Protein AF-A0A249MZB8-F1 (afdb_monomer_lite)

Structure (mmCIF, N/CA/C/O backbone):
data_AF-A0A249MZB8-F1
#
_entry.id   AF-A0A249MZB8-F1
#
loop_
_atom_site.group_PDB
_atom_site.id
_atom_site.type_symbol
_atom_site.label_atom_id
_atom_site.label_alt_id
_atom_site.label_comp_id
_atom_site.label_asym_id
_atom_site.label_entity_id
_atom_site.label_seq_id
_atom_site.pdbx_PDB_ins_code
_atom_site.Cartn_x
_atom_site.Cartn_y
_atom_site.Cartn_z
_atom_site.occupancy
_atom_site.B_iso_or_equiv
_atom_site.auth_seq_id
_atom_site.auth_comp_id
_atom_site.auth_asym_id
_atom_site.auth_atom_id
_atom_site.pdbx_PDB_model_num
ATOM 1 N N . MET A 1 1 ? 25.191 -8.318 -13.573 1.00 64.50 1 MET A N 1
ATOM 2 C CA . MET A 1 1 ? 24.001 -7.507 -13.272 1.00 64.50 1 MET A CA 1
ATOM 3 C C . MET A 1 1 ? 24.484 -6.423 -12.344 1.00 64.50 1 MET A C 1
ATOM 5 O O . MET A 1 1 ? 25.086 -6.789 -11.338 1.00 64.50 1 MET A O 1
ATOM 9 N N . ASP A 1 2 ? 24.345 -5.159 -12.721 1.00 87.06 2 ASP A N 1
ATOM 10 C CA . ASP A 1 2 ? 24.651 -4.084 -11.783 1.00 87.06 2 ASP A CA 1
ATOM 11 C C . ASP A 1 2 ? 23.528 -3.953 -10.732 1.00 87.06 2 ASP A C 1
ATOM 13 O O . ASP A 1 2 ? 22.455 -4.550 -10.863 1.00 87.06 2 ASP A O 1
ATOM 17 N N . GLU A 1 3 ? 23.817 -3.272 -9.625 1.00 85.56 3 GLU A N 1
ATOM 18 C CA . GLU A 1 3 ? 22.873 -3.141 -8.506 1.00 85.56 3 GLU A CA 1
ATOM 19 C C . GLU A 1 3 ? 21.648 -2.291 -8.891 1.00 85.56 3 GLU A C 1
ATOM 21 O O . GLU A 1 3 ? 20.539 -2.565 -8.439 1.00 85.56 3 GLU A O 1
ATOM 26 N N . ALA A 1 4 ? 21.819 -1.324 -9.797 1.00 84.50 4 ALA A N 1
ATOM 27 C CA . ALA A 1 4 ? 20.745 -0.451 -10.266 1.00 84.50 4 ALA A CA 1
ATOM 28 C C . ALA A 1 4 ? 19.717 -1.212 -11.127 1.00 84.50 4 ALA A C 1
ATOM 30 O O . ALA A 1 4 ? 18.508 -1.053 -10.956 1.00 84.50 4 ALA A O 1
ATOM 31 N N . ASP A 1 5 ? 20.182 -2.113 -11.991 1.00 89.62 5 ASP A N 1
ATOM 32 C CA . ASP A 1 5 ? 19.367 -3.036 -12.783 1.00 89.62 5 ASP A CA 1
ATOM 33 C C . ASP A 1 5 ? 18.577 -4.007 -11.898 1.00 89.62 5 ASP A C 1
ATOM 35 O O . ASP A 1 5 ? 17.507 -4.499 -12.279 1.00 89.62 5 ASP A O 1
ATOM 39 N N . ARG A 1 6 ? 19.125 -4.356 -10.728 1.00 88.69 6 ARG A N 1
ATOM 40 C CA . ARG A 1 6 ? 18.420 -5.176 -9.742 1.00 88.69 6 ARG A CA 1
ATOM 41 C C . ARG A 1 6 ? 17.300 -4.376 -9.094 1.00 88.69 6 ARG A C 1
ATOM 43 O O . ARG A 1 6 ? 16.169 -4.856 -9.070 1.00 88.69 6 ARG A O 1
ATOM 50 N N . GLU A 1 7 ? 17.616 -3.185 -8.596 1.00 87.12 7 GLU A N 1
ATOM 51 C CA . GLU A 1 7 ? 16.673 -2.293 -7.919 1.00 87.12 7 GLU A CA 1
ATOM 52 C C . GLU A 1 7 ? 15.494 -1.935 -8.833 1.00 87.12 7 GLU A C 1
ATOM 54 O O . GLU A 1 7 ? 14.340 -2.143 -8.460 1.00 87.12 7 GLU A O 1
ATOM 59 N N . CYS A 1 8 ? 15.772 -1.561 -10.086 1.00 88.69 8 CYS A N 1
ATOM 60 C CA . CYS A 1 8 ? 14.745 -1.263 -11.085 1.00 88.69 8 CYS A CA 1
ATOM 61 C C . CYS A 1 8 ? 13.792 -2.448 -11.329 1.00 88.69 8 CYS A C 1
ATOM 63 O O . CYS A 1 8 ? 12.574 -2.278 -11.407 1.00 88.69 8 CYS A O 1
ATOM 65 N N . ARG A 1 9 ? 14.321 -3.677 -11.408 1.00 91.69 9 ARG A N 1
ATOM 66 C CA . ARG A 1 9 ? 13.489 -4.876 -11.600 1.00 91.69 9 ARG A CA 1
ATOM 67 C C . ARG A 1 9 ? 12.678 -5.252 -10.368 1.00 91.69 9 ARG A C 1
ATOM 69 O O . ARG A 1 9 ? 11.570 -5.763 -10.521 1.00 91.69 9 ARG A O 1
ATOM 76 N N . VAL A 1 10 ? 13.213 -5.022 -9.171 1.00 92.69 10 VAL A N 1
ATOM 77 C CA . VAL A 1 10 ? 12.468 -5.220 -7.922 1.00 92.69 10 VAL A CA 1
ATOM 78 C C . VAL A 1 10 ? 11.310 -4.229 -7.842 1.00 92.69 10 VAL A C 1
ATOM 80 O O . VAL A 1 10 ? 10.193 -4.642 -7.545 1.00 92.69 10 VAL A O 1
ATOM 83 N N . ASP A 1 11 ? 11.538 -2.961 -8.181 1.00 91.12 11 ASP A N 1
ATOM 84 C CA . ASP A 1 11 ? 10.483 -1.944 -8.201 1.00 91.12 11 ASP A CA 1
ATOM 85 C C . ASP A 1 11 ? 9.375 -2.263 -9.207 1.00 91.12 11 ASP A C 1
ATOM 87 O O . ASP A 1 11 ? 8.189 -2.138 -8.885 1.00 91.12 11 ASP A O 1
ATOM 91 N N . GLU A 1 12 ? 9.735 -2.738 -10.399 1.00 93.38 12 GLU A N 1
ATOM 92 C CA . GLU A 1 12 ? 8.745 -3.163 -11.388 1.00 93.38 12 GLU A CA 1
ATOM 93 C C . GLU A 1 12 ? 7.951 -4.390 -10.915 1.00 93.38 12 GLU A C 1
ATOM 95 O O . GLU A 1 12 ? 6.727 -4.432 -11.058 1.00 93.38 12 GLU A O 1
ATOM 100 N N . ALA A 1 13 ? 8.613 -5.371 -10.292 1.00 95.56 13 ALA A N 1
ATOM 101 C CA . ALA A 1 13 ? 7.932 -6.526 -9.712 1.00 95.56 13 ALA A CA 1
ATOM 102 C C . ALA A 1 13 ? 6.958 -6.107 -8.601 1.00 95.56 13 ALA A C 1
ATOM 104 O O . ALA A 1 13 ? 5.813 -6.557 -8.592 1.00 95.56 13 ALA A O 1
ATOM 105 N N . LEU A 1 14 ? 7.378 -5.206 -7.707 1.00 95.56 14 LEU A N 1
ATOM 106 C CA . LEU A 1 14 ? 6.521 -4.652 -6.660 1.00 95.56 14 LEU A CA 1
ATOM 107 C C . LEU A 1 14 ? 5.306 -3.948 -7.265 1.00 95.56 14 LEU A C 1
ATOM 109 O O . LEU A 1 14 ? 4.183 -4.239 -6.869 1.00 95.56 14 LEU A O 1
ATOM 113 N N . ARG A 1 15 ? 5.489 -3.101 -8.283 1.00 95.19 15 ARG A N 1
ATOM 114 C CA . ARG A 1 15 ? 4.375 -2.442 -8.984 1.00 95.19 15 ARG A CA 1
ATOM 115 C C . ARG A 1 15 ? 3.352 -3.445 -9.527 1.00 95.19 15 ARG A C 1
ATOM 117 O O . ARG A 1 15 ? 2.149 -3.229 -9.389 1.00 95.19 15 ARG A O 1
ATOM 124 N N . LEU A 1 16 ? 3.806 -4.532 -10.148 1.00 95.94 16 LEU A N 1
ATOM 125 C CA . LEU A 1 16 ? 2.912 -5.561 -10.689 1.00 95.94 16 LEU A CA 1
ATOM 126 C C . LEU A 1 16 ? 2.178 -6.328 -9.585 1.00 95.94 16 LEU A C 1
ATOM 128 O O . LEU A 1 16 ? 0.971 -6.543 -9.696 1.00 95.94 16 LEU A O 1
ATOM 132 N N . LEU A 1 17 ? 2.882 -6.707 -8.518 1.00 96.81 17 LEU A N 1
ATOM 133 C CA . LEU A 1 17 ? 2.304 -7.442 -7.392 1.00 96.81 17 LEU A CA 1
ATOM 134 C C . LEU A 1 17 ? 1.264 -6.612 -6.635 1.00 96.81 17 LEU A C 1
ATOM 136 O O . LEU A 1 17 ? 0.203 -7.129 -6.308 1.00 96.81 17 LEU A O 1
ATOM 140 N N . GLU A 1 18 ? 1.527 -5.328 -6.411 1.00 95.31 18 GLU A N 1
ATOM 141 C CA . GLU A 1 18 ? 0.603 -4.410 -5.735 1.00 95.31 18 GLU A CA 1
ATOM 142 C C . GLU A 1 18 ? -0.705 -4.219 -6.516 1.00 95.31 18 GLU A C 1
ATOM 144 O O . GLU A 1 18 ? -1.810 -4.229 -5.962 1.00 95.31 18 GLU A O 1
ATOM 149 N N . ARG A 1 19 ? -0.593 -4.092 -7.843 1.00 92.88 19 ARG A N 1
ATOM 150 C CA . ARG A 1 19 ? -1.758 -4.013 -8.732 1.00 92.88 19 ARG A CA 1
ATOM 151 C C . ARG A 1 19 ? -2.531 -5.323 -8.755 1.00 92.88 19 ARG A C 1
ATOM 153 O O . ARG A 1 19 ? -3.756 -5.295 -8.713 1.00 92.88 19 ARG A O 1
ATOM 160 N N . ALA A 1 20 ? -1.833 -6.457 -8.796 1.00 94.94 20 ALA A N 1
ATOM 161 C CA . ALA A 1 20 ? -2.469 -7.765 -8.712 1.00 94.94 20 ALA A CA 1
ATOM 162 C C . ALA A 1 20 ? -3.206 -7.935 -7.376 1.00 94.94 20 ALA A C 1
ATOM 164 O O . ALA A 1 20 ? -4.360 -8.351 -7.381 1.00 94.94 20 ALA A O 1
ATOM 165 N N . LEU A 1 21 ? -2.584 -7.540 -6.261 1.00 94.75 21 LEU A N 1
ATOM 166 C CA . LEU A 1 21 ? -3.178 -7.608 -4.928 1.00 94.75 21 LEU A CA 1
ATOM 167 C C . LEU A 1 21 ? -4.480 -6.801 -4.868 1.00 94.75 21 LEU A C 1
ATOM 169 O O . LEU A 1 21 ? -5.501 -7.320 -4.438 1.00 94.75 21 LEU A O 1
ATOM 173 N N . THR A 1 22 ? -4.476 -5.580 -5.408 1.00 89.38 22 THR A N 1
ATOM 174 C CA . THR A 1 22 ? -5.670 -4.716 -5.466 1.00 89.38 22 THR A CA 1
ATOM 175 C C . THR A 1 22 ? -6.832 -5.340 -6.251 1.00 89.38 22 THR A C 1
ATOM 177 O O . THR A 1 22 ? -7.986 -5.031 -5.973 1.00 89.38 22 THR A O 1
ATOM 180 N N . LEU A 1 23 ? -6.550 -6.205 -7.231 1.00 90.38 23 LEU A N 1
ATOM 181 C CA . LEU A 1 23 ? -7.574 -6.871 -8.045 1.00 90.38 23 LEU A CA 1
ATOM 182 C C . LEU A 1 23 ? -8.126 -8.151 -7.409 1.00 90.38 23 LEU A C 1
ATOM 184 O O . LEU A 1 23 ? -9.269 -8.510 -7.686 1.00 90.38 23 LEU A O 1
ATOM 188 N N . VAL A 1 24 ? -7.310 -8.872 -6.636 1.00 93.44 24 VAL A N 1
ATOM 189 C CA . VAL A 1 24 ? -7.714 -10.155 -6.033 1.00 93.44 24 VAL A CA 1
ATOM 190 C C . VAL A 1 24 ? -8.224 -10.012 -4.605 1.00 93.44 24 VAL A C 1
ATOM 192 O O . VAL A 1 24 ? -8.891 -10.924 -4.110 1.00 93.44 24 VAL A O 1
ATOM 195 N N . ASP A 1 25 ? -7.926 -8.889 -3.951 1.00 88.88 25 ASP A N 1
ATOM 196 C CA . ASP A 1 25 ? -8.458 -8.563 -2.636 1.00 88.88 25 ASP A CA 1
ATOM 197 C C . ASP A 1 25 ? -9.997 -8.587 -2.650 1.00 88.88 25 ASP A C 1
ATOM 199 O O . ASP A 1 25 ? -10.644 -8.097 -3.578 1.00 88.88 25 ASP A O 1
ATOM 203 N N . GLY A 1 26 ? -10.588 -9.257 -1.660 1.00 87.25 26 GLY A N 1
ATOM 204 C CA . GLY A 1 26 ? -12.032 -9.506 -1.594 1.00 87.25 26 GLY A CA 1
ATOM 205 C C . GLY A 1 26 ? -12.587 -10.528 -2.603 1.00 87.25 26 GLY A C 1
ATOM 206 O O . GLY A 1 26 ? -13.759 -10.888 -2.505 1.00 87.25 26 GLY A O 1
ATOM 207 N N . VAL A 1 27 ? -11.777 -11.032 -3.544 1.00 93.88 27 VAL A N 1
ATOM 208 C CA . VAL A 1 27 ? -12.162 -12.095 -4.495 1.00 93.88 27 VAL A CA 1
ATOM 209 C C . VAL A 1 27 ? -11.647 -13.457 -4.038 1.00 93.88 27 VAL A C 1
ATOM 211 O O . VAL A 1 27 ? -12.377 -14.448 -4.089 1.00 93.88 27 VAL A O 1
ATOM 214 N N . ASN A 1 28 ? -10.383 -13.524 -3.614 1.00 95.25 28 ASN A N 1
ATOM 215 C CA . ASN A 1 28 ? -9.758 -14.749 -3.128 1.00 95.25 28 ASN A CA 1
ATOM 216 C C . ASN A 1 28 ? -8.701 -14.429 -2.060 1.00 95.25 28 ASN A C 1
ATOM 218 O O . ASN A 1 28 ? -7.639 -13.884 -2.362 1.00 95.25 28 ASN A O 1
ATOM 222 N N . GLU A 1 29 ? -9.005 -14.798 -0.818 1.00 91.50 29 GLU A N 1
ATOM 223 C CA . GLU A 1 29 ? -8.170 -14.507 0.350 1.00 91.50 29 GLU A CA 1
ATOM 224 C C . GLU A 1 29 ? -6.801 -15.198 0.282 1.00 91.50 29 GLU A C 1
ATOM 226 O O . GLU A 1 29 ? -5.774 -14.561 0.516 1.00 91.50 29 GLU A O 1
ATOM 231 N N . ASP A 1 30 ? -6.757 -16.466 -0.138 1.00 95.25 30 ASP A N 1
ATOM 232 C CA . ASP A 1 30 ? -5.499 -17.207 -0.272 1.00 95.25 30 ASP A CA 1
ATOM 233 C C . ASP A 1 30 ? -4.561 -16.536 -1.284 1.00 95.25 30 ASP A C 1
ATOM 235 O O . ASP A 1 30 ? -3.368 -16.368 -1.021 1.00 95.25 30 ASP A O 1
ATOM 239 N N . ALA A 1 31 ? -5.081 -16.124 -2.441 1.00 95.31 31 ALA A N 1
ATOM 240 C CA . ALA A 1 31 ? -4.305 -15.435 -3.465 1.00 95.31 31 ALA A CA 1
ATOM 241 C C . ALA A 1 31 ? -3.791 -14.079 -2.962 1.00 95.31 31 ALA A C 1
ATOM 243 O O . ALA A 1 31 ? -2.616 -13.761 -3.166 1.00 95.31 31 ALA A O 1
ATOM 244 N N . ALA A 1 32 ? -4.635 -13.309 -2.269 1.00 94.25 32 ALA A N 1
ATOM 245 C CA . ALA A 1 32 ? -4.244 -12.042 -1.659 1.00 94.25 32 ALA A CA 1
ATOM 246 C C . ALA A 1 32 ? -3.112 -12.238 -0.633 1.00 94.25 32 ALA A C 1
ATOM 248 O O . ALA A 1 32 ? -2.095 -11.548 -0.696 1.00 94.25 32 ALA A O 1
ATOM 249 N N . MET A 1 33 ? -3.213 -13.251 0.233 1.00 93.75 33 MET A N 1
ATOM 250 C CA . MET A 1 33 ? -2.181 -13.585 1.220 1.00 93.75 33 MET A CA 1
ATOM 251 C C . MET A 1 33 ? -0.841 -13.965 0.567 1.00 93.75 33 MET A C 1
ATOM 253 O O . MET A 1 33 ? 0.227 -13.531 1.017 1.00 93.75 33 MET A O 1
ATOM 257 N N . HIS A 1 34 ? -0.866 -14.757 -0.510 1.00 96.19 34 HIS A N 1
ATOM 258 C CA . HIS A 1 34 ? 0.353 -15.129 -1.234 1.00 96.19 34 HIS A CA 1
ATOM 259 C C . HIS A 1 34 ? 1.012 -13.919 -1.907 1.00 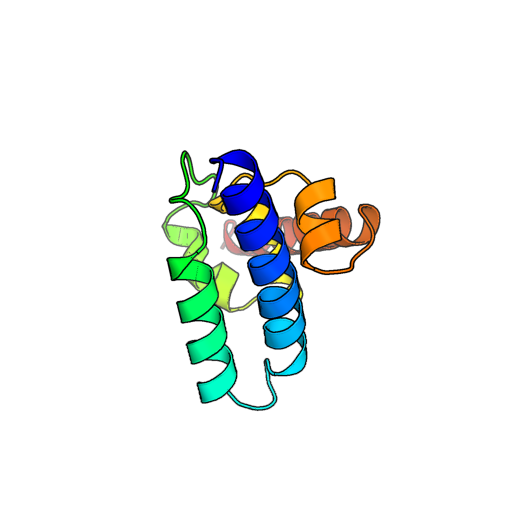96.19 34 HIS A C 1
ATOM 261 O O . HIS A 1 34 ? 2.241 -13.800 -1.882 1.00 96.19 34 HIS A O 1
ATOM 267 N N . LEU A 1 35 ? 0.220 -13.003 -2.472 1.00 96.19 35 LEU A N 1
ATOM 268 C CA . LEU A 1 35 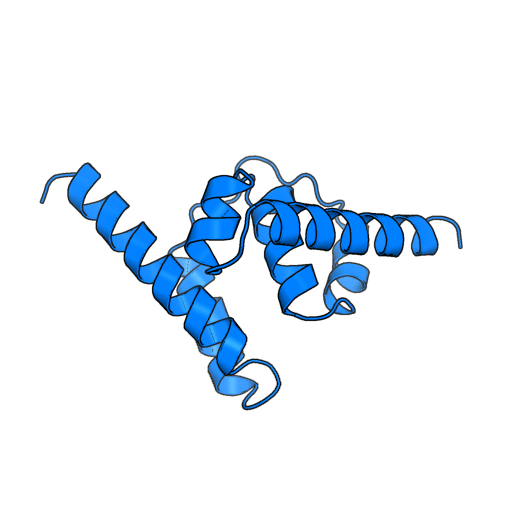? 0.731 -11.759 -3.051 1.00 96.19 35 LEU A CA 1
ATOM 269 C C . LEU A 1 35 ? 1.309 -10.832 -1.982 1.00 96.19 35 LEU A C 1
ATOM 271 O O . LEU A 1 35 ? 2.422 -10.341 -2.164 1.00 96.19 35 LEU A O 1
ATOM 275 N N . GLN A 1 36 ? 0.622 -10.657 -0.851 1.00 92.88 36 GLN A N 1
ATOM 276 C CA . GLN A 1 36 ? 1.125 -9.877 0.282 1.00 92.88 36 GLN A CA 1
ATOM 277 C C . GLN A 1 36 ? 2.471 -10.432 0.772 1.00 92.88 36 GLN A C 1
ATOM 279 O O . GLN A 1 36 ? 3.449 -9.696 0.872 1.00 92.88 36 GLN A O 1
ATOM 284 N N . THR A 1 37 ? 2.574 -11.755 0.932 1.00 94.25 37 THR A N 1
ATOM 285 C CA . THR A 1 37 ? 3.830 -12.427 1.310 1.00 94.25 37 THR A CA 1
ATOM 286 C C . THR A 1 37 ? 4.950 -12.187 0.292 1.00 94.25 37 THR A C 1
ATOM 288 O O . THR A 1 37 ? 6.113 -12.011 0.665 1.00 94.25 37 THR A O 1
ATOM 291 N N . ALA A 1 38 ? 4.638 -12.208 -1.007 1.00 96.25 38 ALA A N 1
ATOM 292 C CA . ALA A 1 38 ? 5.619 -11.937 -2.055 1.00 96.25 38 ALA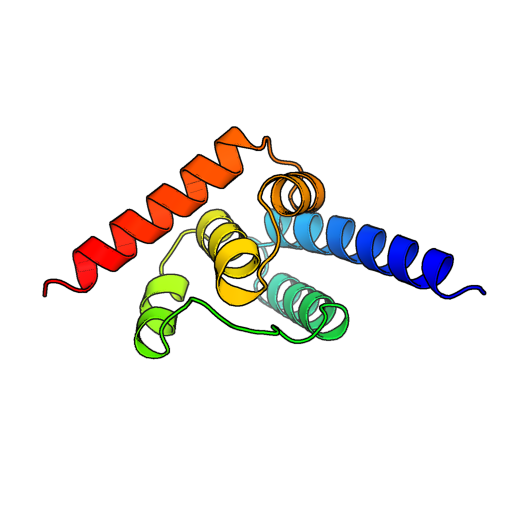 A CA 1
ATOM 293 C C . ALA A 1 38 ? 6.108 -10.483 -2.009 1.00 96.25 38 ALA A C 1
ATOM 295 O O . ALA A 1 38 ? 7.308 -10.239 -2.140 1.00 96.25 38 ALA A O 1
ATOM 296 N N . ILE A 1 39 ? 5.196 -9.537 -1.774 1.00 95.38 39 ILE A N 1
ATOM 297 C CA . ILE A 1 39 ? 5.523 -8.122 -1.607 1.00 95.38 39 ILE A CA 1
ATOM 298 C C . ILE A 1 39 ? 6.425 -7.925 -0.386 1.00 95.38 39 ILE A C 1
ATOM 300 O O . ILE A 1 39 ? 7.482 -7.314 -0.518 1.00 95.38 39 ILE A O 1
ATOM 304 N N . ASP A 1 40 ? 6.086 -8.503 0.766 1.00 91.81 40 ASP A N 1
ATOM 305 C CA . ASP A 1 40 ? 6.857 -8.334 2.006 1.00 91.81 40 ASP A CA 1
ATOM 306 C C . ASP A 1 40 ? 8.287 -8.881 1.900 1.00 91.81 40 ASP A C 1
ATOM 308 O O . ASP A 1 40 ? 9.212 -8.332 2.492 1.00 91.81 40 ASP A O 1
ATOM 312 N N . ARG A 1 41 ? 8.498 -9.933 1.099 1.00 93.44 41 ARG A N 1
ATOM 313 C CA . ARG A 1 41 ? 9.839 -10.483 0.824 1.00 93.44 41 ARG A CA 1
ATOM 314 C C . ARG A 1 41 ? 10.693 -9.594 -0.077 1.00 93.44 41 ARG A C 1
ATOM 316 O O . ARG A 1 41 ? 11.918 -9.683 -0.018 1.00 93.44 41 ARG A O 1
ATOM 323 N N . LEU A 1 42 ? 10.064 -8.816 -0.955 1.00 93.12 42 LEU A N 1
ATOM 324 C CA . LEU A 1 42 ? 10.748 -7.925 -1.895 1.00 93.12 42 LEU A CA 1
ATOM 325 C C . LEU A 1 42 ? 10.926 -6.516 -1.328 1.00 93.12 42 LEU A C 1
ATOM 327 O O . LEU A 1 42 ? 11.863 -5.816 -1.708 1.00 93.12 42 LEU A O 1
ATOM 331 N N . MET A 1 43 ? 10.034 -6.101 -0.432 1.00 90.12 43 MET A N 1
ATOM 332 C CA . MET A 1 43 ? 10.098 -4.803 0.215 1.00 90.12 43 MET A CA 1
ATOM 333 C C . MET A 1 43 ? 11.318 -4.713 1.137 1.00 90.12 43 MET A C 1
ATOM 335 O O . MET A 1 43 ? 11.554 -5.610 1.949 1.00 90.12 43 MET A O 1
ATOM 339 N N . PRO A 1 44 ? 12.090 -3.614 1.074 1.00 84.31 44 PRO A N 1
ATOM 340 C CA . PRO A 1 44 ? 13.116 -3.372 2.070 1.00 84.31 44 PRO A CA 1
ATOM 341 C C . PRO A 1 44 ? 12.463 -3.184 3.450 1.00 84.31 44 PRO A C 1
ATOM 343 O O . PRO A 1 44 ? 11.353 -2.644 3.542 1.00 84.31 44 PRO A O 1
ATOM 346 N N . PRO A 1 45 ? 13.148 -3.581 4.536 1.00 82.06 45 PRO A N 1
ATOM 347 C CA . PRO A 1 45 ? 12.638 -3.374 5.882 1.00 82.06 45 PRO A CA 1
ATOM 348 C C . PRO A 1 45 ? 12.368 -1.887 6.131 1.00 82.06 45 PRO A C 1
ATOM 350 O O . PRO A 1 45 ? 13.160 -1.017 5.751 1.00 82.06 45 PRO A O 1
ATOM 353 N N . ALA A 1 46 ? 11.244 -1.597 6.790 1.00 80.75 46 ALA A N 1
ATOM 354 C CA . ALA A 1 46 ? 10.870 -0.238 7.149 1.00 80.75 46 ALA A CA 1
ATOM 355 C C . ALA A 1 46 ? 11.961 0.388 8.032 1.00 80.75 46 ALA A C 1
ATOM 357 O O . ALA A 1 46 ? 12.264 -0.115 9.114 1.00 80.75 46 ALA A O 1
ATOM 358 N N . ARG A 1 47 ? 12.561 1.500 7.584 1.00 75.88 47 ARG A N 1
ATOM 359 C CA . ARG A 1 47 ? 13.642 2.158 8.340 1.00 75.88 47 ARG A CA 1
ATOM 360 C C . ARG A 1 47 ? 13.128 2.841 9.608 1.00 75.88 47 ARG A C 1
ATOM 362 O O . ARG A 1 47 ? 13.823 2.848 10.620 1.00 75.88 47 ARG A O 1
ATOM 369 N N . ARG A 1 48 ? 11.934 3.441 9.546 1.00 82.25 48 ARG A N 1
ATOM 370 C CA . ARG A 1 48 ? 11.266 4.087 10.684 1.00 82.25 48 ARG A CA 1
ATOM 371 C C . ARG A 1 48 ? 9.766 4.199 10.418 1.00 82.25 48 ARG A C 1
ATOM 373 O O . ARG A 1 48 ? 9.335 5.105 9.710 1.00 82.25 48 ARG A O 1
ATOM 380 N N . SER A 1 49 ? 8.998 3.283 11.002 1.00 89.81 49 SER A N 1
ATOM 381 C CA . SER A 1 49 ? 7.535 3.339 10.967 1.00 89.81 49 SER A CA 1
ATOM 382 C C . SER A 1 49 ? 7.033 4.591 11.685 1.00 89.81 49 SER A C 1
ATOM 384 O O . SER A 1 49 ? 7.511 4.917 12.772 1.00 89.81 49 SER A O 1
ATOM 386 N N . GLN A 1 50 ? 6.068 5.278 11.078 1.00 92.12 50 GLN A N 1
ATOM 387 C CA . GLN A 1 50 ? 5.315 6.380 11.685 1.00 92.12 50 GLN A CA 1
ATOM 388 C C . GLN A 1 50 ? 3.951 5.919 12.225 1.00 92.12 50 GLN A C 1
ATOM 390 O O . GLN A 1 50 ? 3.195 6.736 12.733 1.00 92.12 50 GLN A O 1
ATOM 395 N N . ILE A 1 51 ? 3.637 4.628 12.091 1.00 91.81 51 ILE A N 1
ATOM 396 C CA . ILE A 1 51 ? 2.426 3.998 12.626 1.00 91.81 51 ILE A CA 1
ATOM 397 C C . ILE A 1 51 ? 2.689 3.563 14.067 1.00 91.81 51 ILE A C 1
ATOM 399 O O . ILE A 1 51 ? 3.713 2.911 14.318 1.00 91.81 51 ILE A O 1
ATOM 403 N N . ALA A 1 52 ? 1.792 3.922 14.989 1.00 90.19 52 ALA A N 1
ATOM 404 C CA . ALA A 1 52 ? 1.880 3.504 16.380 1.00 90.19 52 ALA A CA 1
ATOM 405 C C . ALA A 1 52 ? 1.501 2.013 16.523 1.00 90.19 52 ALA A C 1
ATOM 407 O O . ALA A 1 52 ? 0.634 1.539 15.787 1.00 90.19 52 ALA A O 1
ATOM 408 N N . PRO A 1 53 ? 2.140 1.240 17.422 1.00 89.19 53 PRO A N 1
ATOM 409 C CA . PRO A 1 53 ? 1.826 -0.180 17.607 1.00 89.19 53 PRO A CA 1
ATOM 410 C C . PRO A 1 53 ? 0.342 -0.473 17.885 1.00 89.19 53 PRO A C 1
ATOM 412 O O . PRO A 1 53 ? -0.170 -1.500 17.456 1.00 89.19 53 PRO A O 1
ATOM 415 N N . GLU A 1 54 ? -0.342 0.427 18.578 1.00 90.81 54 GLU A N 1
ATOM 416 C CA . GLU A 1 54 ? -1.764 0.347 18.909 1.00 90.81 54 GLU A CA 1
ATOM 417 C C . GLU A 1 54 ? -2.700 0.564 17.706 1.00 90.81 54 GLU A C 1
ATOM 419 O O . GLU A 1 54 ? -3.846 0.123 17.738 1.00 90.81 54 GLU A O 1
ATOM 424 N N . ASP A 1 55 ? -2.221 1.179 16.620 1.00 93.50 55 ASP A N 1
ATOM 425 C CA . ASP A 1 55 ? -3.053 1.501 15.454 1.00 93.50 55 ASP A CA 1
ATOM 426 C C . ASP A 1 55 ? -3.233 0.314 14.494 1.00 93.50 55 ASP A C 1
ATOM 428 O O . ASP A 1 55 ? -4.079 0.371 13.601 1.00 93.50 55 ASP A O 1
ATOM 432 N N . TRP A 1 56 ? -2.443 -0.760 14.625 1.00 92.94 56 TRP A N 1
ATOM 433 C CA . TRP A 1 56 ? -2.443 -1.870 13.660 1.00 92.94 56 TRP A CA 1
ATOM 434 C C . TRP A 1 56 ? -3.799 -2.566 13.543 1.00 92.94 56 TRP A C 1
ATOM 436 O O . TRP A 1 56 ? -4.241 -2.852 12.426 1.00 92.94 56 TRP A O 1
ATOM 446 N N . ASP A 1 57 ? -4.484 -2.765 14.669 1.00 93.62 57 ASP A N 1
ATOM 447 C CA . ASP A 1 57 ? -5.819 -3.364 14.684 1.00 93.62 57 ASP A CA 1
ATOM 448 C C . ASP A 1 57 ? -6.823 -2.468 13.947 1.00 93.62 57 ASP A C 1
ATOM 450 O O . ASP A 1 57 ? -7.618 -2.950 13.143 1.00 93.62 57 ASP A O 1
ATOM 454 N N . LEU A 1 58 ? -6.735 -1.148 14.132 1.00 95.38 58 LEU A N 1
ATOM 455 C CA . LEU A 1 58 ? -7.599 -0.179 13.456 1.00 95.38 58 LEU A CA 1
ATOM 456 C C . LEU A 1 58 ? -7.310 -0.095 11.954 1.00 95.38 58 LEU A C 1
ATOM 458 O O . LEU A 1 58 ? -8.236 -0.026 11.147 1.00 95.38 58 LEU A O 1
ATOM 462 N N . ILE A 1 59 ? -6.039 -0.136 11.553 1.00 95.25 59 ILE A N 1
ATOM 463 C CA . ILE A 1 59 ? -5.646 -0.115 10.138 1.00 95.25 59 ILE A CA 1
ATOM 464 C C . ILE A 1 59 ? -6.223 -1.320 9.391 1.00 95.25 59 ILE A C 1
ATOM 466 O O . ILE A 1 59 ? -6.630 -1.170 8.240 1.00 95.25 59 ILE A O 1
ATOM 470 N N . SER A 1 60 ? -6.313 -2.483 10.044 1.00 91.19 60 SER A N 1
ATOM 471 C CA . SER A 1 60 ? -6.900 -3.695 9.454 1.00 91.19 60 SER A CA 1
ATOM 472 C C . SER A 1 60 ? -8.395 -3.567 9.122 1.00 91.19 60 SER A C 1
ATOM 474 O O . SER A 1 60 ? -8.911 -4.331 8.311 1.00 91.19 60 SER A O 1
ATOM 476 N N . LEU A 1 61 ? -9.087 -2.579 9.705 1.00 94.38 61 LEU A N 1
ATOM 477 C CA . LEU A 1 61 ? -10.506 -2.301 9.459 1.00 94.38 61 LEU A CA 1
ATOM 478 C C . LEU A 1 61 ? -10.740 -1.349 8.276 1.00 94.38 61 LEU A C 1
ATOM 480 O O . LEU A 1 61 ? -11.878 -1.181 7.831 1.00 94.38 61 LEU A O 1
ATOM 484 N N . LEU A 1 62 ? -9.692 -0.687 7.780 1.00 95.12 62 LEU A N 1
ATOM 485 C CA . LEU A 1 62 ? -9.796 0.199 6.625 1.00 95.12 62 LEU A CA 1
ATOM 486 C C . LEU A 1 62 ? -10.033 -0.612 5.340 1.00 95.12 62 LEU A C 1
ATOM 488 O O . LEU A 1 62 ? -9.542 -1.734 5.219 1.00 95.12 62 LEU A O 1
ATOM 492 N N . PRO A 1 63 ? -10.696 -0.032 4.318 1.00 93.88 63 PRO A N 1
ATOM 493 C CA . PRO A 1 63 ? -10.713 -0.627 2.986 1.00 93.88 63 PRO A CA 1
ATOM 494 C C . PRO A 1 63 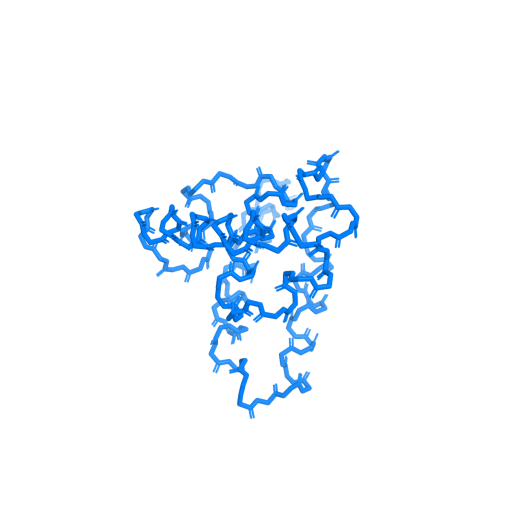? -9.287 -0.940 2.520 1.00 93.88 63 PRO A C 1
ATOM 496 O O . PRO A 1 63 ? -8.387 -0.117 2.710 1.00 93.88 63 PRO A O 1
ATOM 499 N N . HIS A 1 64 ? -9.081 -2.091 1.873 1.00 91.81 64 HIS A N 1
ATOM 500 C CA . HIS A 1 64 ? -7.745 -2.587 1.525 1.00 91.81 64 HIS A CA 1
ATOM 501 C C . HIS A 1 64 ? -6.876 -1.529 0.833 1.00 91.81 64 HIS A C 1
ATOM 503 O O . HIS A 1 64 ? -5.770 -1.256 1.290 1.00 91.81 64 HIS A O 1
ATOM 509 N N . LEU A 1 65 ? -7.397 -0.845 -0.194 1.00 93.50 65 LEU A N 1
ATOM 510 C CA . LEU A 1 65 ? -6.654 0.212 -0.890 1.00 93.50 65 LEU A CA 1
ATOM 511 C C . LEU A 1 65 ? -6.213 1.344 0.055 1.00 93.50 65 LEU A C 1
ATOM 513 O O . LEU A 1 65 ? -5.081 1.817 -0.032 1.00 93.50 65 LEU A O 1
ATOM 517 N N . THR A 1 66 ? -7.089 1.768 0.967 1.00 96.81 66 THR A N 1
ATOM 518 C CA . THR A 1 66 ? -6.801 2.810 1.960 1.00 96.81 66 THR A CA 1
ATOM 519 C C . THR A 1 66 ? -5.719 2.349 2.935 1.00 96.81 66 THR A C 1
ATOM 521 O O . THR A 1 66 ? -4.740 3.069 3.138 1.00 96.81 66 THR A O 1
ATOM 524 N N . SER A 1 67 ? -5.852 1.135 3.483 1.00 95.81 67 SER A N 1
ATOM 525 C CA . SER A 1 67 ? -4.855 0.546 4.386 1.00 95.81 67 SER A CA 1
ATOM 526 C C . SER A 1 67 ? -3.490 0.400 3.699 1.00 95.81 67 SER A C 1
ATOM 528 O O . SER A 1 67 ? -2.467 0.791 4.259 1.00 95.81 67 SER A O 1
ATOM 530 N N . ARG A 1 68 ? -3.465 -0.056 2.437 1.00 95.50 68 ARG A N 1
ATOM 531 C CA . ARG A 1 68 ? -2.240 -0.279 1.665 1.00 95.50 68 ARG A CA 1
ATOM 532 C C . ARG A 1 68 ? -1.521 1.026 1.356 1.00 95.50 68 ARG A C 1
ATOM 534 O O . ARG A 1 68 ? -0.319 1.122 1.598 1.00 95.50 68 ARG A O 1
ATOM 541 N N . VAL A 1 69 ? -2.247 2.042 0.878 1.00 97.00 69 VAL A N 1
ATOM 542 C CA . VAL A 1 69 ? -1.697 3.392 0.672 1.00 97.00 69 VAL A CA 1
ATOM 543 C C . VAL A 1 69 ? -1.089 3.920 1.970 1.00 97.00 69 VAL A C 1
ATOM 545 O O . VAL A 1 69 ? 0.039 4.419 1.967 1.00 97.00 69 VAL A O 1
ATOM 548 N N . TYR A 1 70 ? -1.819 3.792 3.079 1.00 97.25 70 TYR A N 1
ATOM 549 C CA . TYR A 1 70 ? -1.374 4.293 4.371 1.00 97.25 70 TYR A CA 1
ATOM 550 C C . TYR A 1 70 ? -0.112 3.578 4.862 1.00 97.25 70 TYR A C 1
ATOM 552 O O . TYR A 1 70 ? 0.851 4.245 5.233 1.00 97.25 70 TYR A O 1
ATOM 560 N N . CYS A 1 71 ? -0.059 2.246 4.790 1.00 95.12 71 CYS A N 1
ATOM 561 C CA . CYS A 1 71 ? 1.119 1.464 5.163 1.00 95.12 71 CYS A CA 1
ATOM 562 C C . CYS A 1 71 ? 2.331 1.798 4.285 1.00 95.12 71 CYS A C 1
ATOM 564 O O . CYS A 1 71 ? 3.393 2.129 4.812 1.00 95.12 71 CYS A O 1
ATOM 566 N N . LEU A 1 72 ? 2.178 1.818 2.958 1.00 95.00 72 LEU A N 1
ATOM 567 C CA . LEU A 1 72 ? 3.279 2.165 2.057 1.00 95.00 72 LEU A CA 1
ATOM 568 C C . LEU A 1 72 ? 3.857 3.556 2.359 1.00 95.00 72 LEU A C 1
ATOM 570 O O . LEU A 1 72 ? 5.075 3.744 2.341 1.00 95.00 72 LEU A O 1
ATOM 574 N N . HIS A 1 73 ? 2.999 4.521 2.688 1.00 96.19 73 HIS A N 1
ATOM 575 C CA . HIS A 1 73 ? 3.439 5.872 3.007 1.00 96.19 73 HIS A CA 1
ATOM 576 C C . HIS A 1 73 ? 4.009 6.000 4.430 1.00 96.19 73 HIS A C 1
ATOM 578 O O . HIS A 1 73 ? 5.146 6.432 4.614 1.00 96.19 73 HIS A O 1
ATOM 584 N N . ARG A 1 74 ? 3.238 5.627 5.457 1.00 95.62 74 ARG A N 1
ATOM 585 C CA . ARG A 1 74 ? 3.558 5.883 6.871 1.00 95.62 74 ARG A CA 1
ATOM 586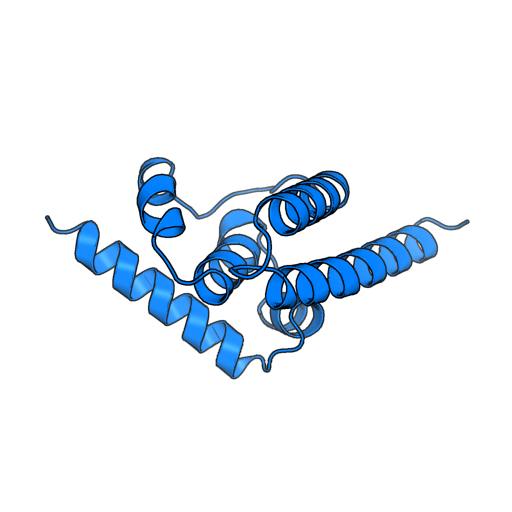 C C . ARG A 1 74 ? 4.402 4.793 7.517 1.00 95.62 74 ARG A C 1
ATOM 588 O O . ARG A 1 74 ? 5.259 5.110 8.339 1.00 95.62 74 ARG A O 1
ATOM 595 N N . HIS A 1 75 ? 4.189 3.528 7.168 1.00 94.38 75 HIS A N 1
ATOM 596 C CA . HIS A 1 75 ? 5.006 2.434 7.688 1.00 94.38 75 HIS A CA 1
ATOM 597 C C . HIS A 1 75 ? 6.303 2.286 6.889 1.00 94.38 75 HIS A C 1
ATOM 599 O O . HIS A 1 75 ? 7.390 2.326 7.465 1.00 94.38 75 HIS A O 1
ATOM 605 N N . ASN A 1 76 ? 6.205 2.164 5.561 1.00 92.69 76 ASN A N 1
ATOM 606 C CA . ASN A 1 76 ? 7.370 1.926 4.706 1.00 92.69 76 ASN A CA 1
ATOM 607 C C . ASN A 1 76 ? 8.134 3.208 4.332 1.00 92.69 76 ASN A C 1
ATOM 609 O O . ASN A 1 76 ? 9.283 3.115 3.902 1.00 92.69 76 ASN A O 1
ATOM 613 N N . GLY A 1 77 ? 7.542 4.391 4.531 1.00 93.62 77 GLY A N 1
ATOM 614 C CA . GLY A 1 77 ? 8.208 5.676 4.306 1.00 93.62 77 GLY A CA 1
ATOM 615 C C . GLY A 1 77 ? 8.329 6.076 2.835 1.00 93.62 77 GLY A C 1
ATOM 616 O O . GLY A 1 77 ? 9.180 6.904 2.512 1.00 93.62 77 GLY A O 1
ATOM 617 N N . LEU A 1 78 ? 7.528 5.488 1.942 1.00 93.38 78 LEU A N 1
ATOM 618 C CA . LEU A 1 78 ? 7.535 5.850 0.525 1.00 93.38 78 LEU A CA 1
ATOM 619 C C . LEU A 1 78 ? 6.868 7.211 0.318 1.00 93.38 78 LEU A C 1
ATOM 621 O O . LEU A 1 78 ? 5.853 7.520 0.946 1.00 93.38 78 LEU A O 1
ATOM 625 N N . ASP A 1 79 ? 7.402 8.023 -0.592 1.00 95.44 79 ASP A N 1
ATOM 626 C CA . ASP A 1 79 ? 6.759 9.282 -0.961 1.00 95.44 79 ASP A CA 1
ATOM 627 C C . ASP A 1 79 ? 5.477 9.064 -1.787 1.00 95.44 79 ASP A C 1
ATOM 629 O O . ASP A 1 79 ? 5.216 7.992 -2.339 1.00 95.44 79 ASP A O 1
ATOM 633 N N . VAL A 1 80 ? 4.659 10.115 -1.871 1.00 97.56 80 VAL A N 1
ATOM 634 C CA . VAL A 1 80 ? 3.357 10.091 -2.555 1.00 97.56 80 VAL A CA 1
ATOM 635 C C . VAL A 1 80 ? 3.479 9.656 -4.019 1.00 97.56 80 VAL A C 1
ATOM 637 O O . VAL A 1 80 ? 2.632 8.911 -4.506 1.00 97.56 80 VAL A O 1
ATOM 640 N N . VAL A 1 81 ? 4.526 10.094 -4.724 1.00 97.25 81 VAL A N 1
ATOM 641 C CA . VAL A 1 81 ? 4.719 9.812 -6.157 1.00 97.25 81 VAL A CA 1
ATOM 642 C C . VAL A 1 81 ? 5.073 8.341 -6.379 1.00 97.25 81 VAL A C 1
ATOM 644 O O . VAL A 1 81 ? 4.558 7.702 -7.301 1.00 97.25 81 VAL A O 1
ATOM 647 N N . THR A 1 82 ? 5.904 7.782 -5.507 1.00 94.50 82 THR A N 1
ATOM 648 C CA . THR A 1 82 ? 6.300 6.375 -5.522 1.00 94.50 82 THR A CA 1
ATOM 649 C C . THR A 1 82 ? 5.101 5.479 -5.233 1.00 94.50 82 THR A C 1
ATOM 651 O O . THR A 1 82 ? 4.849 4.527 -5.975 1.00 94.50 82 THR A O 1
ATOM 654 N N . VAL A 1 83 ? 4.304 5.812 -4.210 1.00 96.12 83 VAL A N 1
ATOM 655 C CA . VAL A 1 83 ? 3.065 5.080 -3.893 1.00 96.12 83 VAL A CA 1
ATOM 656 C C . VAL A 1 83 ? 2.080 5.145 -5.061 1.00 96.12 83 VAL A C 1
ATOM 658 O O . VAL A 1 83 ? 1.564 4.109 -5.482 1.00 96.12 83 VAL A O 1
ATOM 661 N N . ALA A 1 84 ? 1.871 6.333 -5.635 1.00 96.69 84 ALA A N 1
ATOM 662 C CA . ALA A 1 84 ? 0.989 6.535 -6.784 1.00 96.69 84 ALA A CA 1
ATOM 663 C C . ALA A 1 84 ? 1.409 5.656 -7.972 1.00 96.69 84 ALA A C 1
ATOM 665 O O . ALA A 1 84 ? 0.597 4.926 -8.540 1.00 96.69 84 ALA A O 1
ATOM 666 N N . THR A 1 85 ? 2.704 5.643 -8.291 1.00 94.44 85 THR A N 1
ATOM 667 C CA . THR A 1 85 ? 3.263 4.844 -9.388 1.00 94.44 85 THR A CA 1
ATOM 668 C C . THR A 1 85 ? 3.052 3.344 -9.169 1.00 94.44 85 THR A C 1
ATOM 670 O O . THR A 1 85 ? 2.584 2.641 -10.079 1.00 94.44 85 THR A O 1
ATOM 673 N N . ARG A 1 86 ? 3.355 2.858 -7.956 1.00 93.44 86 ARG A N 1
ATOM 674 C CA . ARG A 1 86 ? 3.218 1.442 -7.584 1.00 93.44 86 ARG A CA 1
ATOM 675 C C . ARG A 1 86 ? 1.770 0.973 -7.685 1.00 93.44 86 ARG A C 1
ATOM 677 O O . ARG A 1 86 ? 1.498 -0.022 -8.351 1.00 93.44 86 ARG A O 1
ATOM 684 N N . LEU A 1 87 ? 0.843 1.743 -7.125 1.00 94.38 87 LEU A N 1
ATOM 685 C CA . LEU A 1 87 ? -0.578 1.391 -7.090 1.00 94.38 87 LEU A CA 1
ATOM 686 C C . LEU A 1 87 ? -1.342 1.757 -8.371 1.00 94.38 87 LEU A C 1
ATOM 688 O O . LEU A 1 87 ? -2.479 1.333 -8.543 1.00 94.38 87 LEU A O 1
ATOM 692 N N . GLY A 1 88 ? -0.732 2.509 -9.293 1.00 93.94 88 GLY A N 1
ATOM 693 C CA . GLY A 1 88 ? -1.421 2.993 -10.493 1.00 93.94 88 GLY A CA 1
ATOM 694 C C . GLY A 1 88 ? -2.491 4.046 -10.189 1.00 93.94 88 GLY A C 1
ATOM 695 O O . GLY A 1 88 ? -3.503 4.095 -10.880 1.00 93.94 88 GLY A O 1
ATOM 696 N N . LEU A 1 89 ? -2.260 4.863 -9.162 1.00 95.62 89 LEU A N 1
ATOM 697 C CA . LEU A 1 89 ? -3.124 5.963 -8.738 1.00 95.62 89 LEU A CA 1
ATOM 698 C C . LEU A 1 89 ? -2.541 7.310 -9.179 1.00 95.62 89 LEU A C 1
ATOM 700 O O . LEU A 1 89 ? -1.363 7.416 -9.525 1.00 95.62 89 LEU A O 1
ATOM 704 N N . SER A 1 90 ? -3.342 8.366 -9.097 1.00 97.94 90 SER A N 1
ATOM 705 C CA . SER A 1 90 ? -2.839 9.741 -9.099 1.00 97.94 90 SER A CA 1
ATOM 706 C C . SER A 1 90 ? -2.268 10.139 -7.723 1.00 97.94 90 SER A C 1
ATOM 708 O O . SER A 1 90 ? -2.698 9.610 -6.692 1.00 97.94 90 SER A O 1
ATOM 710 N N . PRO A 1 91 ? -1.330 11.107 -7.657 1.00 98.31 91 PRO A N 1
ATOM 711 C CA . PRO A 1 91 ? -0.854 11.656 -6.383 1.00 98.31 91 PRO A CA 1
ATOM 712 C C . PRO A 1 91 ? -1.982 12.188 -5.485 1.00 98.31 91 PRO A C 1
ATOM 714 O O . PRO A 1 91 ? -1.951 11.989 -4.271 1.00 98.31 91 PRO A O 1
ATOM 717 N N . ASP A 1 92 ? -3.005 12.810 -6.075 1.00 98.31 92 ASP A N 1
ATOM 718 C CA . ASP A 1 92 ? -4.151 13.352 -5.338 1.00 98.31 92 ASP A CA 1
ATOM 719 C C . ASP A 1 92 ? -4.993 12.249 -4.687 1.00 98.31 92 ASP A C 1
ATOM 721 O O . ASP A 1 92 ? -5.447 12.397 -3.550 1.00 98.31 92 ASP A O 1
ATOM 725 N N . GLU A 1 93 ? -5.169 11.112 -5.368 1.00 98.12 93 GLU A N 1
ATOM 726 C CA . GLU A 1 93 ? -5.831 9.940 -4.789 1.00 98.12 93 GLU A CA 1
ATOM 727 C C . GLU A 1 93 ? -5.038 9.375 -3.616 1.00 98.12 93 GLU A C 1
ATOM 729 O O . GLU A 1 93 ? -5.632 9.079 -2.581 1.00 98.12 93 GLU A O 1
ATOM 734 N N . VAL A 1 94 ? -3.711 9.284 -3.726 1.00 98.31 94 VAL A N 1
ATOM 735 C CA . VAL A 1 94 ? -2.857 8.843 -2.613 1.00 98.31 94 VAL A CA 1
ATOM 736 C C . VAL A 1 94 ? -3.032 9.763 -1.405 1.00 98.31 94 VAL A C 1
ATOM 738 O O . VAL A 1 94 ? -3.313 9.284 -0.308 1.00 98.31 94 VAL A O 1
ATOM 741 N N . VAL A 1 95 ? -2.951 11.083 -1.598 1.00 98.44 95 VAL A N 1
ATOM 742 C CA . VAL A 1 95 ? -3.151 12.063 -0.515 1.00 98.44 95 VAL A CA 1
ATOM 743 C C . VAL A 1 95 ? -4.543 11.934 0.103 1.00 98.44 95 VAL A C 1
ATOM 745 O O . VAL A 1 95 ? -4.683 11.981 1.327 1.00 98.44 95 VAL A O 1
ATOM 748 N N . LYS A 1 96 ? -5.580 11.746 -0.719 1.00 98.25 96 LYS A N 1
ATOM 749 C CA . LYS A 1 96 ? -6.949 11.531 -0.240 1.00 98.25 96 LYS A CA 1
ATOM 750 C C . LYS A 1 96 ? -7.043 10.278 0.631 1.00 98.25 96 LYS A C 1
ATOM 752 O O . LYS A 1 96 ? -7.608 10.355 1.717 1.00 98.25 96 LYS A O 1
ATOM 757 N N . GLN A 1 97 ? -6.481 9.156 0.185 1.00 98.19 97 GLN A N 1
ATOM 758 C CA . GLN A 1 97 ? -6.503 7.895 0.932 1.00 98.19 97 GLN A CA 1
ATOM 759 C C . GLN A 1 97 ? -5.748 8.007 2.263 1.00 98.19 97 GLN A C 1
ATOM 761 O O . GLN A 1 97 ? -6.275 7.584 3.290 1.00 98.19 97 GLN A O 1
ATOM 766 N N . VAL A 1 98 ? -4.572 8.652 2.278 1.00 98.00 98 VAL A N 1
ATOM 767 C CA . VAL A 1 98 ? -3.827 8.924 3.522 1.00 98.00 98 VAL A CA 1
ATOM 768 C C . VAL A 1 98 ? -4.680 9.736 4.497 1.00 98.00 98 VAL A C 1
ATOM 770 O O . VAL A 1 98 ? -4.834 9.336 5.646 1.00 98.00 98 VAL A O 1
ATOM 773 N N . ARG A 1 99 ? -5.313 10.823 4.039 1.00 97.94 99 ARG A N 1
ATOM 774 C CA . ARG A 1 99 ? -6.188 11.650 4.890 1.00 97.94 99 ARG A CA 1
ATOM 775 C C . ARG A 1 99 ? -7.402 10.885 5.414 1.00 97.94 99 ARG A C 1
ATOM 777 O O . ARG A 1 99 ? -7.812 11.108 6.549 1.00 97.94 99 ARG A O 1
ATOM 784 N N . CYS A 1 100 ? -7.988 10.003 4.605 1.00 97.50 100 CYS A N 1
ATOM 785 C CA . CYS A 1 100 ? -9.090 9.145 5.038 1.00 97.50 100 CYS A CA 1
ATOM 786 C C . CYS A 1 100 ? -8.656 8.196 6.163 1.00 97.50 100 CYS A C 1
ATOM 788 O O . CYS A 1 100 ? -9.371 8.085 7.157 1.00 97.50 100 CYS A O 1
ATOM 790 N N . ALA A 1 101 ? -7.486 7.564 6.034 1.00 97.38 101 ALA A N 1
ATOM 791 C CA . ALA A 1 101 ? -6.925 6.715 7.083 1.00 97.38 101 ALA A CA 1
ATOM 792 C C . ALA A 1 101 ? -6.639 7.513 8.365 1.00 97.38 101 ALA A C 1
ATOM 794 O O . ALA A 1 101 ? -7.055 7.111 9.445 1.00 97.38 101 ALA A O 1
ATOM 795 N N . GLU A 1 102 ? -6.005 8.682 8.253 1.00 96.06 102 GLU A N 1
ATOM 796 C CA . GLU A 1 102 ? -5.694 9.540 9.405 1.00 96.06 102 GLU A CA 1
ATOM 797 C C . GLU A 1 102 ? -6.954 9.998 10.142 1.00 96.06 102 GLU A C 1
ATOM 799 O O . GLU A 1 102 ? -7.020 9.914 11.366 1.00 96.06 102 GLU A O 1
ATOM 804 N N . ALA A 1 103 ? -7.981 10.438 9.409 1.00 96.00 103 ALA A N 1
ATOM 805 C CA . ALA A 1 103 ? -9.256 10.825 10.002 1.00 96.00 103 ALA A CA 1
ATOM 806 C C . ALA A 1 103 ? -9.939 9.652 10.723 1.00 96.00 103 ALA A C 1
ATOM 808 O O . ALA A 1 103 ? -10.506 9.845 11.799 1.00 96.00 103 ALA A O 1
ATOM 809 N N . PHE A 1 104 ? -9.865 8.443 10.155 1.00 96.00 104 PHE A N 1
ATOM 810 C CA . PHE A 1 104 ? -10.387 7.235 10.790 1.00 96.00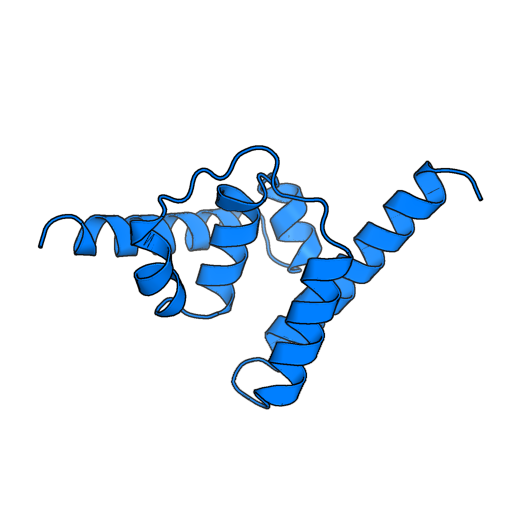 104 PHE A CA 1
ATOM 811 C C . PHE A 1 104 ? -9.655 6.929 12.102 1.00 96.00 104 PHE A C 1
ATOM 813 O O . PHE A 1 104 ? -10.311 6.748 13.126 1.00 96.00 104 PHE A O 1
ATOM 820 N N . LEU A 1 105 ? -8.319 6.937 12.097 1.00 94.00 105 LEU A N 1
ATOM 821 C CA . LEU A 1 105 ? -7.507 6.646 13.283 1.00 94.00 105 LEU A CA 1
ATOM 822 C C . LEU A 1 105 ? -7.721 7.686 14.392 1.00 94.00 105 LEU A C 1
ATOM 824 O O . LEU A 1 105 ? -7.985 7.322 15.536 1.00 94.00 105 LEU A O 1
ATOM 828 N N . ILE A 1 106 ? -7.720 8.980 14.052 1.00 92.06 106 ILE A N 1
ATOM 829 C CA . ILE A 1 106 ? -7.987 10.064 15.015 1.00 92.06 106 ILE A CA 1
ATOM 830 C C . ILE A 1 106 ? -9.376 9.911 15.649 1.00 92.06 106 ILE A C 1
ATOM 832 O O . ILE A 1 106 ? -9.528 10.130 16.848 1.00 92.06 106 ILE A O 1
ATOM 836 N N . GLY A 1 107 ? -10.386 9.523 14.864 1.00 89.50 107 GLY A N 1
ATOM 837 C CA . GLY A 1 107 ? -11.743 9.310 15.370 1.00 89.50 107 GLY A CA 1
ATOM 838 C C . GLY A 1 107 ? -11.850 8.198 16.420 1.00 89.50 107 GLY A C 1
ATOM 839 O O . GLY A 1 107 ? -12.722 8.276 17.283 1.00 89.50 107 GLY A O 1
ATOM 840 N N . HIS A 1 108 ? -10.958 7.205 16.375 1.00 87.50 108 HIS A N 1
ATOM 841 C CA . HIS A 1 108 ? -10.933 6.073 17.308 1.00 87.50 108 HIS A CA 1
ATOM 842 C C . HIS A 1 108 ? -9.965 6.277 18.482 1.00 87.50 108 HIS A C 1
ATOM 844 O O . HIS A 1 108 ? -10.150 5.663 19.523 1.00 87.50 108 HIS A O 1
ATOM 850 N N . ALA A 1 109 ? -8.990 7.182 18.367 1.00 74.12 109 ALA A N 1
ATOM 851 C CA . ALA A 1 109 ? -8.079 7.528 19.463 1.00 74.12 109 ALA A CA 1
ATOM 852 C C . ALA A 1 109 ? -8.736 8.355 20.595 1.00 74.12 109 ALA A C 1
ATOM 854 O O . ALA A 1 109 ? -8.130 8.551 21.645 1.00 74.12 109 ALA A O 1
ATOM 855 N N . ILE A 1 110 ? -9.946 8.888 20.377 1.00 62.66 110 ILE A N 1
ATOM 856 C CA . ILE A 1 110 ? -10.670 9.772 21.318 1.00 62.66 110 ILE A CA 1
ATOM 857 C C . ILE A 1 110 ? -11.732 8.998 22.141 1.00 62.66 110 ILE A C 1
ATOM 859 O O . ILE A 1 110 ? -12.444 9.596 22.949 1.00 62.66 110 ILE A O 1
ATOM 863 N N . GLN A 1 111 ? -11.850 7.679 21.957 1.00 54.50 111 GLN A N 1
ATOM 864 C CA . GLN A 1 111 ? -12.808 6.812 22.664 1.00 54.50 111 GLN A CA 1
ATOM 865 C C . GLN A 1 111 ? -12.167 6.090 23.849 1.00 54.50 111 GLN A C 1
ATOM 867 O O . GLN A 1 111 ? -12.879 5.935 24.868 1.00 54.50 111 GLN A O 1
#

Organism: Sphingobium xenophagum (NCBI:txid121428)

Foldseek 3Di:
DDPVVVVVVLLVVLLVLLQVLVVCVVPDPVSNVVSVVVNVVSQDQAPDAQDDPVCPVVLVVDDPLLSQLQCVCRRNVDDLVSSCSSNVHDSVVSVVSNVVSVVSSVVVVVD

Sequence (111 aa):
MDEADRECRVDEALRLLERALTLVDGVNEDAAMHLQTAIDRLMPPARRSQIAPEDWDLISLLPHLTSRVYCLHRHNGLDVVTVATRLGLSPDEVVKQVRCAEAFLIGHAIQ

Secondary structure (DSSP, 8-state):
--HHHHHHHHHHHHHHHHHHHHHHTTT-HHHHHHHHHHHHHHSPPPSS--S-GGGHHHHTTS-HHHHHHHIIIIIT---HHHHHHHHT--HHHHHHHHHHHHHHHHHHTT-

pLDDT: mean 92.22, std 6.92, range [54.5, 98.44]

Radius of gyration: 14.41 Å; chains: 1; bounding box: 38×31×36 Å